Protein AF-A0A804UAF5-F1 (afdb_monomer)

Nearest PDB structures (foldseek):
  6h2u-assembly1_A  TM=1.012E+00  e=7.079E-04  Homo sapiens
  6h2v-assembly2_C  TM=1.001E+00  e=8.145E-04  Homo sapiens
  6h2v-assembly1_A  TM=1.001E+00  e=2.501E-03  Homo sapiens
  1wy7-assembly2_B  TM=9.393E-01  e=2.911E-02  Pyrococcus horikoshii OT3
  1wy7-assembly4_D  TM=9.212E-01  e=2.714E-02  Pyrococcus horikoshii OT3

InterPro domains:
  IPR029063 S-adenosyl-L-methionine-dependent methyltransferase superfamily [G3DSA:3.40.50.150] (1-53)
  IPR051720 rRNA N6-Adenosine-Methyltransferase/Polyamine Synthase [PTHR23290] (1-53)

Solvent-accessible surface area (backbone atoms only — not comparable to full-atom values): 3520 Å² total; per-residue (Å²): 135,59,61,71,58,48,23,56,58,49,64,71,59,87,70,78,91,77,56,48,71,95,72,67,56,69,81,78,54,30,74,59,49,28,51,54,54,46,43,39,37,79,74,66,56,65,46,79,97,49,88,79,83,132

Organism: Zea mays (NCBI:txid4577)

Sequence (54 aa):
MKLKQLEGLLGGLTQFSDPKLELEQYATGPHIASRMLYMAENSFNDITGKVVAV

Structure (mmCIF, N/CA/C/O backbone):
data_AF-A0A804UAF5-F1
#
_entry.id   AF-A0A804UAF5-F1
#
loop_
_atom_site.group_PDB
_atom_site.id
_atom_site.type_symbol
_atom_site.label_atom_id
_atom_site.label_alt_id
_atom_site.label_comp_id
_atom_site.label_asym_id
_atom_site.label_entity_id
_atom_site.label_seq_id
_atom_site.pdbx_PDB_ins_code
_atom_site.Cartn_x
_atom_site.Cartn_y
_atom_site.Cartn_z
_atom_site.occupancy
_atom_site.B_iso_or_equiv
_atom_site.auth_seq_id
_atom_site.auth_comp_id
_atom_site.auth_asym_id
_atom_site.auth_atom_id
_atom_site.pdbx_PDB_model_num
ATOM 1 N N . MET A 1 1 ? -5.240 -4.407 12.382 1.00 91.69 1 MET A N 1
ATOM 2 C CA . MET A 1 1 ? -3.915 -5.052 12.164 1.00 91.69 1 MET A CA 1
ATOM 3 C C . MET A 1 1 ? -2.858 -4.297 12.966 1.00 91.69 1 MET A C 1
ATOM 5 O O . MET A 1 1 ? -3.034 -3.100 13.121 1.00 91.69 1 MET A O 1
ATOM 9 N N . LYS A 1 2 ? -1.789 -4.926 13.486 1.00 97.00 2 LYS A N 1
ATOM 10 C CA . LYS A 1 2 ? -0.701 -4.189 14.177 1.00 97.00 2 LYS A CA 1
ATOM 11 C C . LYS A 1 2 ? 0.238 -3.509 13.168 1.00 97.00 2 LYS A C 1
ATOM 13 O O . LYS A 1 2 ? 0.537 -4.107 12.139 1.00 97.00 2 LYS A O 1
ATOM 18 N N . LEU A 1 3 ? 0.780 -2.330 13.499 1.00 97.94 3 LEU A N 1
ATOM 19 C CA . LEU A 1 3 ? 1.653 -1.546 12.601 1.00 97.94 3 LEU A CA 1
ATOM 20 C C . LEU A 1 3 ? 2.844 -2.352 12.053 1.00 97.94 3 LEU A C 1
ATOM 22 O O . LEU A 1 3 ? 3.049 -2.397 10.847 1.00 97.94 3 LEU A O 1
ATOM 26 N N . LYS A 1 4 ? 3.589 -3.056 12.918 1.00 97.81 4 LYS A N 1
ATOM 27 C CA . LYS A 1 4 ? 4.736 -3.880 12.485 1.00 97.81 4 LYS A CA 1
ATOM 28 C C . LYS A 1 4 ? 4.348 -5.014 1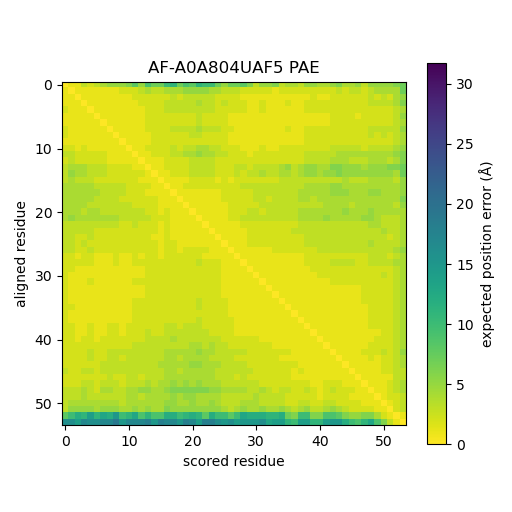1.535 1.00 97.81 4 LYS A C 1
ATOM 30 O O . LYS A 1 4 ? 5.131 -5.370 10.664 1.00 97.81 4 LYS A O 1
ATOM 35 N N . GLN A 1 5 ? 3.158 -5.587 11.713 1.00 98.31 5 GLN A N 1
ATOM 36 C CA . GLN A 1 5 ? 2.668 -6.637 10.823 1.00 98.31 5 GLN A CA 1
ATOM 37 C C . GLN A 1 5 ? 2.351 -6.055 9.443 1.00 98.31 5 GLN A C 1
ATOM 39 O O . GLN A 1 5 ? 2.737 -6.645 8.442 1.00 98.31 5 GLN A O 1
ATOM 44 N N . LEU A 1 6 ? 1.714 -4.881 9.397 1.00 98.38 6 LEU A N 1
ATOM 45 C CA . LEU A 1 6 ? 1.454 -4.168 8.149 1.00 98.38 6 LEU A CA 1
ATOM 46 C C . LEU A 1 6 ? 2.758 -3.813 7.419 1.00 98.38 6 LEU A C 1
ATOM 48 O O . LEU A 1 6 ? 2.887 -4.113 6.239 1.00 98.38 6 LEU A O 1
ATOM 52 N N . GLU A 1 7 ? 3.740 -3.236 8.120 1.00 98.50 7 GLU A N 1
ATOM 53 C CA . GLU A 1 7 ? 5.056 -2.909 7.546 1.00 98.50 7 GLU A CA 1
ATOM 54 C C . GLU A 1 7 ? 5.753 -4.155 6.972 1.00 98.50 7 GLU A C 1
ATOM 56 O O . GLU A 1 7 ? 6.251 -4.115 5.848 1.00 98.50 7 GLU A O 1
ATOM 61 N N . GLY A 1 8 ? 5.714 -5.282 7.694 1.00 98.06 8 GLY A N 1
ATOM 62 C CA . GLY A 1 8 ? 6.272 -6.553 7.226 1.00 98.06 8 GLY A CA 1
ATOM 63 C C . GLY A 1 8 ? 5.585 -7.104 5.973 1.00 98.06 8 GLY A C 1
ATOM 64 O O . GLY A 1 8 ? 6.268 -7.561 5.062 1.00 98.06 8 GLY A O 1
ATOM 65 N N . LEU A 1 9 ? 4.251 -7.021 5.891 1.00 98.12 9 LEU A N 1
ATOM 66 C CA . LEU A 1 9 ? 3.498 -7.447 4.704 1.00 98.12 9 LEU A CA 1
ATOM 67 C C . LEU A 1 9 ? 3.832 -6.584 3.480 1.00 98.12 9 LEU A C 1
ATOM 69 O O . LEU A 1 9 ? 4.045 -7.115 2.394 1.00 98.12 9 LEU A O 1
ATOM 73 N N . LEU A 1 10 ? 3.929 -5.264 3.661 1.00 98.12 10 LEU A N 1
ATOM 74 C CA . LEU A 1 10 ? 4.279 -4.333 2.584 1.00 98.12 10 LEU A CA 1
ATOM 75 C C . LEU A 1 10 ? 5.713 -4.539 2.073 1.00 98.12 10 LEU A C 1
ATOM 77 O O . LEU A 1 10 ? 5.977 -4.323 0.894 1.00 98.12 10 LEU A O 1
ATOM 81 N N . GLY A 1 11 ? 6.631 -4.994 2.932 1.00 97.00 11 GLY A N 1
ATOM 82 C CA . GLY A 1 11 ? 8.008 -5.313 2.545 1.00 97.00 11 GLY A CA 1
ATOM 83 C C . GLY A 1 11 ? 8.143 -6.473 1.554 1.00 97.00 11 GLY A C 1
ATOM 84 O O . GLY A 1 11 ? 9.173 -6.579 0.896 1.00 97.00 11 GLY A O 1
ATOM 85 N N . GLY A 1 12 ? 7.119 -7.322 1.421 1.00 95.75 12 GLY A N 1
ATOM 86 C CA . GLY A 1 12 ? 7.101 -8.432 0.465 1.00 95.75 12 GLY A CA 1
ATOM 87 C C . GLY A 1 12 ? 6.563 -8.076 -0.925 1.00 95.75 12 GLY A C 1
ATOM 88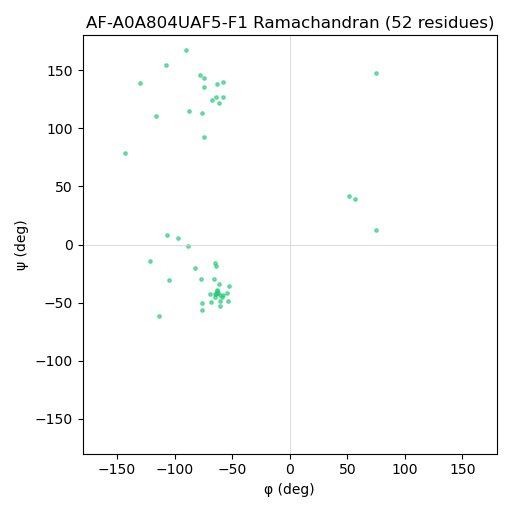 O O . GLY A 1 12 ? 6.507 -8.953 -1.785 1.00 95.75 12 GLY A O 1
ATOM 89 N N . LEU A 1 13 ? 6.130 -6.832 -1.154 1.00 96.81 13 LEU A N 1
ATOM 90 C CA . LEU A 1 13 ? 5.527 -6.432 -2.425 1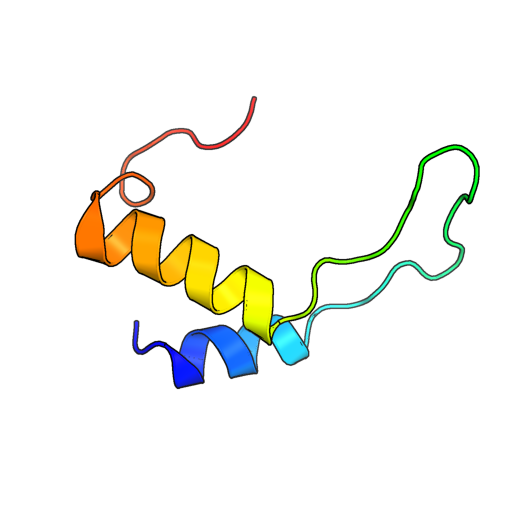.00 96.81 13 LEU A CA 1
ATOM 91 C C . LEU A 1 13 ? 6.574 -6.287 -3.535 1.00 96.81 13 LEU A C 1
ATOM 93 O O . LEU A 1 13 ? 7.634 -5.680 -3.352 1.00 96.81 13 LEU A O 1
ATOM 97 N N . THR A 1 14 ? 6.245 -6.819 -4.712 1.00 95.50 14 THR A N 1
ATOM 98 C CA . THR A 1 14 ? 7.079 -6.709 -5.911 1.00 95.50 14 THR A CA 1
ATOM 99 C C . THR A 1 14 ? 7.219 -5.250 -6.335 1.00 95.50 14 THR A C 1
ATOM 101 O O . THR A 1 14 ? 6.259 -4.483 -6.311 1.00 95.50 14 THR A O 1
ATOM 104 N N . GLN A 1 15 ? 8.434 -4.877 -6.718 1.00 94.94 15 GLN A N 1
ATOM 105 C CA . GLN A 1 15 ? 8.771 -3.535 -7.182 1.00 94.94 15 GLN A CA 1
ATOM 106 C C . GLN A 1 15 ? 8.599 -3.432 -8.705 1.00 94.94 15 GLN A C 1
ATOM 108 O O . GLN A 1 15 ? 8.473 -4.448 -9.390 1.00 94.94 15 GLN A O 1
ATOM 113 N N . PHE A 1 16 ? 8.620 -2.211 -9.244 1.00 96.75 16 PHE A N 1
ATOM 114 C CA . PHE A 1 16 ? 8.673 -2.001 -10.692 1.00 96.75 16 PHE A CA 1
ATOM 115 C C . PHE A 1 16 ? 9.918 -2.686 -11.274 1.00 96.75 16 PHE A C 1
ATOM 117 O O . PHE A 1 16 ? 11.028 -2.454 -10.800 1.00 96.75 16 PHE A O 1
ATOM 124 N N . SER A 1 17 ? 9.737 -3.527 -12.295 1.00 97.00 17 SER A N 1
ATOM 125 C CA . SER A 1 17 ? 10.852 -4.201 -12.974 1.00 97.00 17 SER A CA 1
ATOM 126 C C . SER A 1 17 ? 11.609 -3.278 -13.930 1.00 97.00 17 SER A C 1
ATOM 128 O O . SER A 1 17 ? 12.798 -3.477 -14.147 1.00 97.00 17 SER A O 1
ATOM 130 N N . ASP A 1 18 ? 10.911 -2.292 -14.496 1.00 98.00 18 ASP A N 1
ATOM 131 C CA . ASP A 1 18 ? 11.443 -1.283 -15.416 1.00 98.00 18 ASP A CA 1
ATOM 132 C C . ASP A 1 18 ? 10.751 0.068 -15.135 1.00 98.00 18 ASP A C 1
ATOM 134 O O . ASP A 1 18 ? 9.739 0.394 -15.764 1.00 98.00 18 ASP A O 1
ATOM 138 N N . PRO A 1 19 ? 11.175 0.794 -14.082 1.00 97.69 19 PRO A N 1
ATOM 139 C CA . PRO A 1 19 ? 10.545 2.047 -13.684 1.00 97.69 19 PRO A CA 1
ATOM 140 C C . PRO A 1 19 ? 10.770 3.144 -14.730 1.00 97.69 19 PRO A C 1
ATOM 142 O O . PRO A 1 19 ? 11.900 3.509 -15.050 1.00 97.69 19 PRO A O 1
ATOM 145 N N . LYS A 1 20 ? 9.670 3.723 -15.210 1.00 98.31 20 LYS A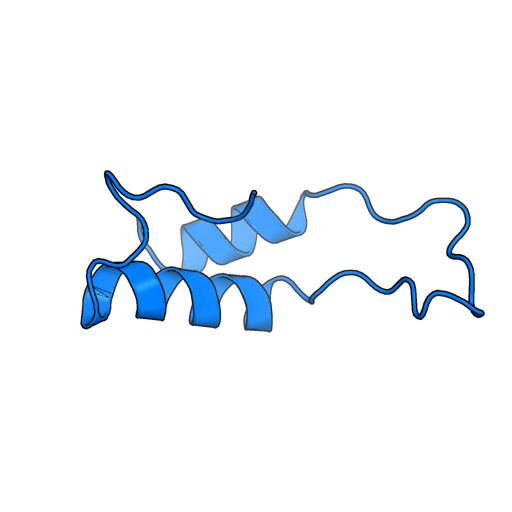 N 1
ATOM 146 C CA . LYS A 1 20 ? 9.656 4.871 -16.121 1.00 98.31 20 LYS A CA 1
ATOM 147 C C . LYS A 1 20 ? 9.965 6.156 -15.367 1.00 98.31 20 LYS A C 1
ATOM 149 O O . LYS A 1 20 ? 9.169 6.601 -14.533 1.00 98.31 20 LYS A O 1
ATOM 154 N N . LEU A 1 21 ? 11.113 6.754 -15.672 1.00 97.75 21 LEU A N 1
ATOM 155 C CA . LEU A 1 21 ? 11.587 7.971 -15.015 1.00 97.75 21 LEU A CA 1
ATOM 156 C C . LEU A 1 21 ? 10.646 9.154 -15.267 1.00 97.75 21 LEU A C 1
ATOM 158 O O . LEU A 1 21 ? 10.365 9.916 -14.349 1.00 97.75 21 LEU A O 1
ATOM 162 N N . GLU A 1 22 ? 10.121 9.276 -16.486 1.00 98.31 22 GLU A N 1
ATOM 163 C CA . GLU A 1 22 ? 9.207 10.346 -16.892 1.00 98.31 22 GLU A CA 1
ATOM 164 C C . GLU A 1 22 ? 7.858 10.311 -16.163 1.00 98.31 22 GLU A C 1
ATOM 166 O O . GLU A 1 22 ? 7.127 11.298 -16.176 1.00 98.31 22 GLU A O 1
ATOM 171 N N . LEU A 1 23 ? 7.537 9.183 -15.523 1.00 98.31 23 LEU A N 1
ATOM 172 C CA . LEU A 1 23 ? 6.337 8.992 -14.712 1.00 98.31 23 LEU A CA 1
ATOM 173 C C . LEU A 1 23 ? 6.638 8.965 -13.205 1.00 98.31 23 LEU A C 1
ATOM 175 O O . LEU A 1 23 ? 5.754 8.613 -12.429 1.00 98.31 23 LEU A O 1
ATOM 179 N N . GLU A 1 24 ? 7.876 9.271 -12.797 1.00 97.94 24 GLU A N 1
ATOM 180 C CA . GLU A 1 24 ? 8.324 9.228 -11.399 1.00 97.94 24 GLU A CA 1
ATOM 181 C C . GLU A 1 24 ? 8.014 7.884 -10.708 1.00 97.94 24 GLU A C 1
ATOM 183 O O . GLU A 1 24 ? 7.573 7.829 -9.560 1.00 97.94 24 GLU A O 1
ATOM 188 N N . GLN A 1 25 ? 8.229 6.763 -11.406 1.00 98.19 25 GLN A N 1
ATOM 189 C CA . GLN A 1 25 ? 7.912 5.440 -10.866 1.00 98.19 25 GLN A CA 1
ATOM 190 C C . GLN A 1 25 ? 8.925 4.987 -9.812 1.00 98.19 25 GLN A C 1
ATOM 192 O O . GLN A 1 25 ? 9.924 4.334 -10.105 1.00 98.19 25 GLN A O 1
ATOM 197 N N 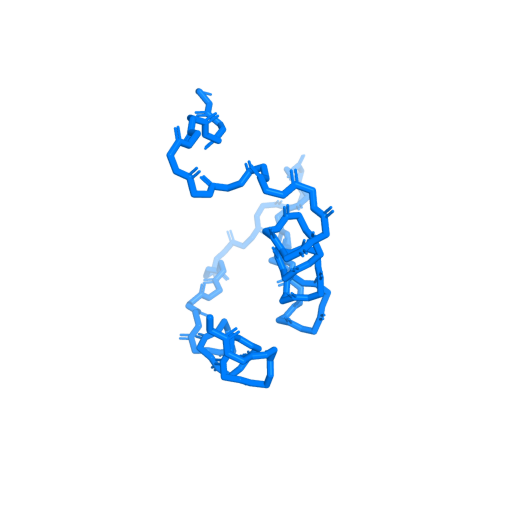. TYR A 1 26 ? 8.616 5.271 -8.553 1.00 95.94 26 TYR A N 1
ATOM 198 C CA . TYR A 1 26 ? 9.237 4.647 -7.392 1.00 95.94 26 TYR A CA 1
ATOM 199 C C . TYR A 1 26 ? 8.145 4.152 -6.444 1.00 95.94 26 TYR A C 1
ATOM 201 O O . TYR A 1 26 ? 7.126 4.810 -6.237 1.00 95.94 26 TYR A O 1
ATOM 209 N N . ALA A 1 27 ? 8.329 2.968 -5.862 1.00 96.00 27 ALA A N 1
ATOM 210 C CA . ALA A 1 27 ? 7.376 2.479 -4.876 1.00 96.00 27 ALA A CA 1
ATOM 211 C C . ALA A 1 27 ? 7.547 3.229 -3.551 1.00 96.00 27 ALA A C 1
ATOM 213 O O . ALA A 1 27 ? 8.663 3.523 -3.112 1.00 96.00 27 ALA A O 1
ATOM 214 N N . THR A 1 28 ? 6.438 3.489 -2.863 1.00 97.50 28 THR A N 1
ATOM 215 C CA . THR A 1 28 ? 6.485 4.009 -1.497 1.00 97.50 28 THR A CA 1
ATOM 216 C C . THR A 1 28 ? 7.125 2.980 -0.567 1.00 97.50 28 THR A C 1
ATOM 218 O O . THR A 1 28 ? 6.677 1.836 -0.486 1.00 97.50 28 THR A O 1
ATOM 221 N N . GLY A 1 29 ? 8.152 3.392 0.180 1.00 96.81 29 GLY A N 1
ATOM 222 C CA . GLY A 1 29 ? 8.828 2.510 1.131 1.00 96.81 29 GLY A CA 1
ATOM 223 C C . GLY A 1 29 ? 7.864 1.942 2.195 1.00 96.81 29 GLY A C 1
ATOM 224 O O . GLY A 1 29 ? 7.041 2.702 2.721 1.00 96.81 29 GLY A O 1
ATOM 225 N N . PRO A 1 30 ? 7.985 0.654 2.590 1.00 98.06 30 PRO A N 1
ATOM 226 C CA . PRO A 1 30 ? 7.073 -0.006 3.539 1.00 98.06 30 PRO A CA 1
ATOM 227 C C . PRO A 1 30 ? 6.891 0.743 4.863 1.00 98.06 30 PRO A C 1
ATOM 229 O O . PRO A 1 30 ? 5.794 0.794 5.420 1.00 98.06 30 PRO A O 1
ATOM 232 N N . HIS A 1 31 ? 7.956 1.375 5.352 1.00 98.06 31 HIS A N 1
ATOM 233 C CA . HIS A 1 31 ? 7.958 2.186 6.567 1.00 98.06 31 HIS A CA 1
ATOM 234 C C . HIS A 1 31 ? 7.002 3.386 6.497 1.00 98.06 31 HIS A C 1
ATOM 236 O O . HIS A 1 31 ? 6.285 3.674 7.458 1.00 98.06 31 HIS A O 1
ATOM 242 N N . ILE A 1 32 ? 6.999 4.084 5.358 1.00 98.38 32 ILE A N 1
ATOM 243 C CA . ILE A 1 32 ? 6.155 5.257 5.113 1.00 98.38 32 ILE A CA 1
ATOM 244 C C . ILE A 1 32 ? 4.724 4.796 4.844 1.00 98.38 32 ILE A C 1
ATOM 246 O O . ILE A 1 32 ? 3.795 5.258 5.507 1.00 98.38 32 ILE A O 1
ATOM 250 N N . 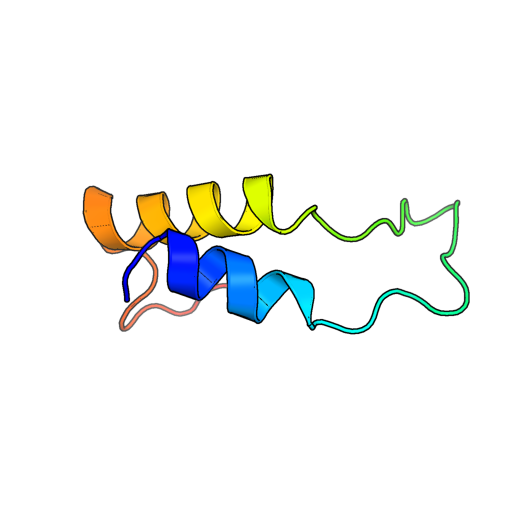ALA A 1 33 ? 4.556 3.834 3.933 1.00 98.31 33 ALA A N 1
ATOM 251 C CA . ALA A 1 33 ? 3.247 3.319 3.545 1.00 98.31 33 ALA A CA 1
ATOM 252 C C . ALA A 1 33 ? 2.478 2.741 4.746 1.00 98.31 33 ALA A C 1
ATOM 254 O O . ALA A 1 33 ? 1.314 3.075 4.958 1.00 98.31 33 ALA A O 1
ATOM 255 N N . SER A 1 34 ? 3.137 1.938 5.590 1.00 98.44 34 SER A N 1
ATOM 256 C CA . SER A 1 34 ? 2.503 1.364 6.783 1.00 98.44 34 SER A CA 1
ATOM 257 C C . SER A 1 34 ? 2.043 2.425 7.777 1.00 98.44 34 SER A C 1
ATOM 259 O O . SER A 1 34 ? 0.939 2.307 8.295 1.00 98.44 34 SER A O 1
ATOM 261 N N . ARG A 1 35 ? 2.831 3.476 8.031 1.00 98.50 35 ARG A N 1
ATOM 262 C CA . ARG A 1 35 ? 2.439 4.573 8.934 1.00 98.50 35 ARG A CA 1
ATOM 263 C C . ARG A 1 35 ? 1.252 5.353 8.400 1.00 98.50 35 ARG A C 1
ATOM 265 O O . ARG A 1 35 ? 0.323 5.610 9.159 1.00 98.50 35 ARG A O 1
ATOM 272 N N . MET A 1 36 ? 1.277 5.687 7.112 1.00 98.31 36 MET A N 1
ATOM 273 C CA . MET A 1 36 ? 0.190 6.409 6.457 1.00 98.31 36 MET A CA 1
ATOM 274 C C . MET A 1 36 ? -1.119 5.616 6.533 1.00 98.31 36 MET A C 1
ATOM 276 O O . MET A 1 36 ? -2.113 6.122 7.048 1.00 98.31 36 MET A O 1
ATOM 280 N N . LEU A 1 37 ? -1.101 4.351 6.101 1.00 98.12 37 LEU A N 1
ATOM 281 C CA . LEU A 1 37 ? -2.281 3.483 6.131 1.00 98.12 37 LEU A CA 1
ATOM 282 C C . LEU A 1 37 ? -2.754 3.212 7.563 1.00 98.12 37 LEU A C 1
ATOM 284 O O . LEU A 1 37 ? -3.948 3.256 7.845 1.00 98.12 37 LEU A O 1
ATOM 288 N N . TYR A 1 38 ? -1.826 2.960 8.490 1.00 98.38 38 TYR A N 1
ATOM 289 C CA . TYR A 1 38 ? -2.172 2.712 9.887 1.00 98.38 38 TYR A CA 1
ATOM 290 C C . TYR A 1 38 ? -2.830 3.934 10.530 1.00 98.38 38 TYR A C 1
ATOM 292 O O . TYR A 1 38 ? -3.779 3.766 11.289 1.00 98.38 38 TYR A O 1
ATOM 300 N N . MET A 1 39 ? -2.358 5.144 10.224 1.00 98.25 39 MET A N 1
ATOM 301 C CA . MET A 1 39 ? -2.958 6.384 10.712 1.00 98.25 39 MET A CA 1
ATOM 302 C C . ME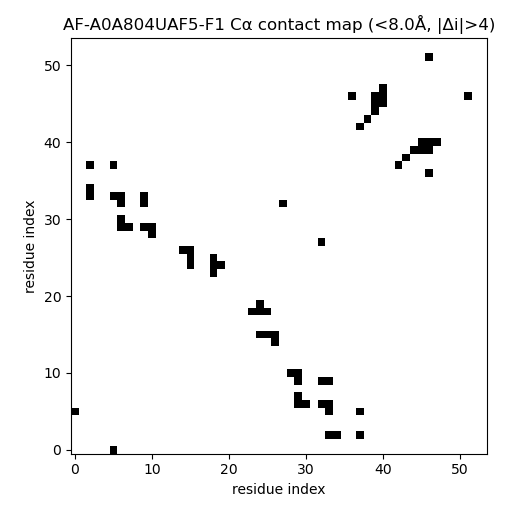T A 1 39 ? -4.343 6.623 10.098 1.00 98.25 39 MET A C 1
ATOM 304 O O . MET A 1 39 ? -5.292 6.855 10.844 1.00 98.25 39 MET A O 1
ATOM 308 N N . ALA A 1 40 ? -4.473 6.512 8.772 1.00 98.06 40 ALA A N 1
ATOM 309 C CA . ALA A 1 40 ? -5.750 6.676 8.075 1.00 98.06 40 ALA A CA 1
ATOM 310 C C . ALA A 1 40 ? -6.833 5.740 8.635 1.00 98.06 40 ALA A C 1
ATOM 312 O O . ALA A 1 40 ? -7.959 6.164 8.878 1.00 98.06 40 ALA A O 1
ATOM 313 N N . GLU A 1 41 ? -6.480 4.488 8.930 1.00 97.50 41 GLU A N 1
ATOM 314 C CA . GLU A 1 41 ? -7.424 3.549 9.533 1.00 97.50 41 GLU A CA 1
ATOM 315 C C . GLU A 1 41 ? -7.656 3.812 11.028 1.00 97.50 41 GLU A C 1
ATOM 317 O O . GLU A 1 41 ? -8.788 4.008 11.451 1.00 97.50 41 GLU A O 1
ATOM 322 N N . ASN A 1 42 ? -6.607 3.816 11.856 1.00 97.19 42 ASN A N 1
ATOM 323 C CA . ASN A 1 42 ? -6.781 3.755 13.315 1.00 97.19 42 ASN A CA 1
ATOM 324 C C . ASN A 1 42 ? -7.086 5.114 13.957 1.00 97.19 42 ASN A C 1
ATOM 326 O O . ASN A 1 42 ? -7.557 5.147 15.092 1.00 97.19 42 ASN A O 1
ATOM 330 N N . SER A 1 43 ? -6.777 6.225 13.284 1.00 97.31 43 SER A N 1
ATOM 331 C CA . SER A 1 43 ? -7.029 7.575 13.804 1.00 97.31 43 SER A CA 1
ATOM 332 C C . SER A 1 43 ? -8.214 8.258 13.131 1.00 97.31 43 SER A C 1
ATOM 334 O O . SER A 1 43 ? -8.884 9.052 13.786 1.00 97.31 43 SER A O 1
ATOM 336 N N . PHE A 1 44 ? -8.483 7.946 11.860 1.00 97.75 44 PHE A N 1
ATOM 337 C CA . PHE A 1 44 ? -9.500 8.645 11.067 1.00 97.75 44 PHE A CA 1
ATOM 338 C C . PHE A 1 44 ? -10.610 7.734 10.529 1.00 97.75 44 PHE A C 1
ATOM 340 O O . PHE A 1 44 ? -11.671 8.230 10.166 1.00 97.75 44 PHE A O 1
ATOM 347 N N . ASN A 1 45 ? -10.428 6.408 10.560 1.00 96.88 45 ASN A N 1
ATOM 348 C CA . ASN A 1 45 ? -11.401 5.433 10.062 1.00 96.88 45 ASN A CA 1
ATOM 349 C C . ASN A 1 45 ? -11.770 5.667 8.575 1.00 96.88 45 ASN A C 1
ATOM 351 O O . ASN A 1 45 ? -12.928 5.521 8.161 1.00 96.88 45 ASN A O 1
ATOM 355 N N . ASP A 1 46 ? -10.761 6.027 7.777 1.00 97.00 46 ASP A N 1
ATOM 356 C CA . ASP A 1 46 ? -10.884 6.422 6.367 1.00 97.00 46 ASP A CA 1
ATOM 357 C C . ASP A 1 46 ? -10.595 5.283 5.373 1.00 97.00 46 ASP A C 1
ATOM 359 O O . ASP A 1 46 ? -10.587 5.505 4.162 1.00 97.00 46 ASP A O 1
ATOM 363 N N . ILE A 1 47 ? -10.377 4.051 5.851 1.00 96.44 47 ILE A N 1
ATOM 364 C CA . ILE A 1 47 ? -10.109 2.890 4.988 1.00 96.44 47 ILE A CA 1
ATOM 365 C C . ILE A 1 47 ? -11.250 1.873 5.063 1.00 96.44 47 ILE A C 1
ATOM 367 O O . ILE A 1 47 ? -11.897 1.597 4.050 1.00 96.44 47 ILE A O 1
ATOM 371 N N . THR A 1 48 ? -11.530 1.302 6.238 1.00 96.38 48 THR A N 1
ATOM 372 C CA . THR A 1 48 ? -12.538 0.237 6.359 1.00 96.38 48 THR A CA 1
ATOM 373 C C . THR A 1 48 ? -13.935 0.723 5.954 1.00 96.38 48 THR A C 1
ATOM 375 O O . THR A 1 48 ? -14.488 1.663 6.526 1.00 96.38 48 THR A O 1
ATOM 378 N N . GLY A 1 49 ? -14.533 0.051 4.962 1.00 96.75 49 GLY A N 1
ATOM 379 C CA . GLY A 1 49 ? -15.868 0.373 4.443 1.00 96.75 49 GLY A CA 1
ATOM 380 C C . GLY A 1 49 ? -15.924 1.617 3.547 1.00 96.75 49 GLY A C 1
ATOM 381 O O . GLY A 1 49 ? -17.018 2.106 3.267 1.00 96.75 49 GLY A O 1
ATOM 382 N N . LYS A 1 50 ? -14.772 2.143 3.112 1.00 96.88 50 LYS A N 1
ATOM 383 C CA . LYS A 1 50 ? -14.668 3.293 2.202 1.00 96.88 50 LYS A CA 1
ATOM 384 C C . LYS A 1 50 ? -14.225 2.849 0.804 1.00 96.88 50 LYS A C 1
ATOM 386 O O . LYS A 1 50 ? -13.559 1.829 0.651 1.00 96.88 50 LYS A O 1
ATOM 3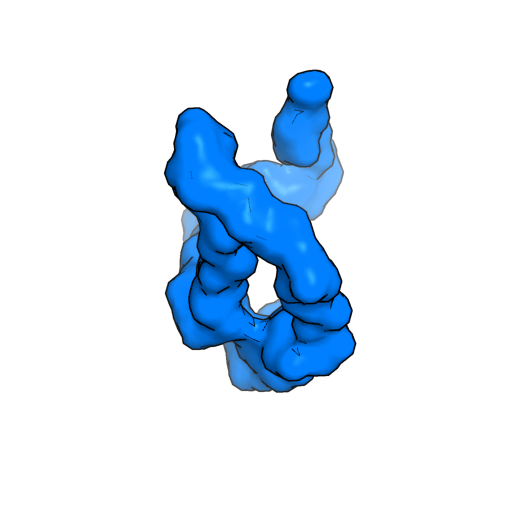91 N N . VAL A 1 51 ? -14.575 3.636 -0.215 1.00 96.69 51 VAL A N 1
ATOM 392 C CA . VAL A 1 51 ? -13.963 3.540 -1.552 1.00 96.69 51 VAL A CA 1
ATOM 393 C C . VAL A 1 51 ? -12.724 4.430 -1.543 1.00 96.69 51 VAL A C 1
ATOM 395 O O . VAL A 1 51 ? -12.843 5.642 -1.372 1.00 96.69 51 VAL A O 1
ATOM 398 N N . VAL A 1 52 ? -11.545 3.825 -1.683 1.00 91.62 52 VAL A N 1
ATOM 399 C CA . VAL A 1 52 ? -10.250 4.516 -1.668 1.00 91.62 52 VAL A CA 1
ATOM 400 C C . VAL A 1 52 ? -9.611 4.337 -3.046 1.00 91.62 52 VAL A C 1
ATOM 402 O O . VAL A 1 52 ? -9.204 3.229 -3.384 1.00 91.62 52 VAL A O 1
ATOM 405 N N . ALA A 1 53 ? -9.531 5.437 -3.803 1.00 85.44 53 ALA A N 1
ATOM 406 C CA . ALA A 1 53 ? -9.199 5.526 -5.235 1.00 85.44 53 ALA A CA 1
ATOM 407 C C . ALA A 1 53 ? -10.322 5.089 -6.202 1.00 85.44 53 ALA A C 1
ATOM 409 O O . ALA A 1 53 ? -11.152 4.237 -5.882 1.00 85.44 53 ALA A O 1
ATOM 410 N N . VAL A 1 54 ? -10.347 5.742 -7.370 1.00 47.84 54 VAL A N 1
ATOM 411 C CA . VAL A 1 54 ? -11.337 5.606 -8.454 1.00 47.84 54 VAL A CA 1
ATOM 412 C C . VAL A 1 54 ? -10.603 5.584 -9.786 1.00 47.84 54 VAL A C 1
ATOM 414 O O . VAL A 1 54 ? -9.602 6.330 -9.888 1.00 47.84 54 VAL A O 1
#

Mean predicted aligned error: 2.62 Å

Secondary structure (DSSP, 8-state):
--HHHHHHHHTTSPPPSS--GGGT--PPPHHHHHHHHHHHHHHH--STTS----

pLDDT: mean 96.13, std 6.96, range [47.84, 98.5]

Foldseek 3Di:
DDLVVQLVVVVPDDADPDADVVVVGDDDHSNVVSVVVVCCCPVPVDPPPHDDDD

Radius of gyration: 13.16 Å; Cα contacts (8 Å, |Δi|>4): 35; chains: 1; boundi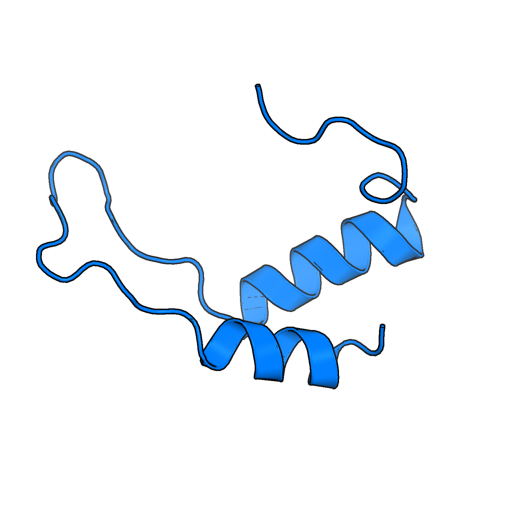ng box: 28×19×31 Å